Protein AF-A0A2T0X6B6-F1 (afdb_monomer)

Solvent-accessible surface area (backbone atoms only — not comparable to full-atom values): 9478 Å² total; per-residue (Å²): 134,56,71,70,58,54,50,54,52,51,50,52,52,50,54,51,52,54,50,52,50,51,52,54,48,44,73,65,48,61,69,52,57,75,76,41,80,36,64,56,44,57,32,24,31,93,91,44,79,44,78,43,53,26,47,38,40,32,39,39,27,90,95,38,72,63,52,30,39,29,29,35,36,43,78,54,85,81,73,78,48,37,75,32,85,87,72,72,61,68,80,56,52,89,87,49,79,76,48,55,27,66,60,52,42,52,31,43,75,69,65,63,25,48,43,22,37,17,35,80,50,76,44,88,29,24,26,29,35,28,40,41,32,92,87,32,42,32,38,36,38,32,42,76,33,79,55,22,59,42,38,77,71,74,42,76,74,54,92,93,47,74,81,76,78,79,83,86,125

Structure (mmCIF, N/CA/C/O backbone):
data_AF-A0A2T0X6B6-F1
#
_entry.id   AF-A0A2T0X6B6-F1
#
loop_
_atom_site.group_PDB
_atom_site.id
_atom_site.type_symbol
_atom_site.label_atom_id
_atom_site.label_alt_id
_atom_site.label_comp_id
_atom_site.label_asym_id
_atom_site.label_entity_id
_atom_site.label_seq_id
_atom_site.pdbx_PDB_ins_code
_atom_site.Cartn_x
_atom_site.Cartn_y
_atom_site.Cartn_z
_atom_site.occupancy
_atom_site.B_iso_or_equiv
_atom_site.auth_seq_id
_atom_site.auth_comp_id
_atom_site.auth_asym_id
_atom_site.auth_atom_id
_atom_site.pdbx_PDB_model_num
ATOM 1 N N . MET A 1 1 ? 32.704 -17.606 -39.854 1.00 60.34 1 MET A N 1
ATOM 2 C CA . MET A 1 1 ? 32.659 -16.272 -39.211 1.00 60.34 1 MET A CA 1
ATOM 3 C C . MET A 1 1 ? 34.037 -15.940 -38.657 1.00 60.34 1 MET A C 1
ATOM 5 O O . MET A 1 1 ? 34.525 -16.689 -37.814 1.00 60.34 1 MET A O 1
ATOM 9 N N . ASN A 1 2 ? 34.666 -14.874 -39.156 1.00 83.19 2 ASN A N 1
ATOM 10 C CA . ASN A 1 2 ? 36.017 -14.466 -38.751 1.00 83.19 2 ASN A CA 1
ATOM 11 C C . ASN A 1 2 ? 36.005 -13.809 -37.361 1.00 83.19 2 ASN A C 1
ATOM 13 O O . ASN A 1 2 ? 34.961 -13.339 -36.905 1.00 83.19 2 ASN A O 1
ATOM 17 N N . PHE A 1 3 ? 37.160 -13.779 -36.693 1.00 84.06 3 PHE A N 1
ATOM 18 C CA . PHE A 1 3 ? 37.319 -13.285 -35.318 1.00 84.06 3 PHE A CA 1
ATOM 19 C C . PHE A 1 3 ? 36.707 -11.889 -35.096 1.00 84.06 3 PHE A C 1
ATOM 21 O O . PHE A 1 3 ? 35.956 -11.695 -34.145 1.00 84.06 3 PHE A O 1
ATOM 28 N N . ALA A 1 4 ? 36.910 -10.962 -36.038 1.00 85.12 4 ALA A N 1
ATOM 29 C CA . ALA A 1 4 ? 36.328 -9.619 -35.993 1.00 85.12 4 ALA A CA 1
ATOM 30 C C . ALA A 1 4 ? 34.785 -9.612 -35.983 1.00 85.12 4 ALA A C 1
ATOM 32 O O . ALA A 1 4 ? 34.176 -8.841 -35.250 1.00 85.12 4 ALA A O 1
ATOM 33 N N . GLY A 1 5 ? 34.141 -10.511 -36.737 1.00 87.81 5 GLY A N 1
ATOM 34 C CA . GLY A 1 5 ? 32.679 -10.629 -36.745 1.00 87.81 5 GLY A CA 1
ATOM 35 C C . GLY A 1 5 ? 32.131 -11.157 -35.418 1.00 87.81 5 GLY A C 1
ATOM 36 O O . GLY A 1 5 ? 31.116 -10.668 -34.933 1.00 87.81 5 GLY A O 1
ATOM 37 N N . LYS A 1 6 ? 32.839 -12.101 -34.781 1.00 91.62 6 LYS A N 1
ATOM 38 C CA . LYS A 1 6 ? 32.477 -12.590 -33.440 1.00 91.62 6 LYS A CA 1
ATOM 39 C C . LYS A 1 6 ? 32.601 -11.488 -32.384 1.00 91.62 6 LYS A C 1
ATOM 41 O O . LYS A 1 6 ? 31.719 -11.377 -31.541 1.00 91.62 6 LYS A O 1
ATOM 46 N N . LEU A 1 7 ? 33.651 -10.664 -32.456 1.00 93.81 7 LEU A N 1
ATOM 47 C CA . LEU A 1 7 ? 33.833 -9.521 -31.554 1.00 93.81 7 LEU A CA 1
ATOM 48 C C . LEU A 1 7 ? 32.746 -8.456 -31.735 1.00 93.81 7 LEU A C 1
ATOM 50 O O . LEU A 1 7 ? 32.200 -7.984 -30.742 1.00 93.81 7 LEU A O 1
ATOM 54 N N . ALA A 1 8 ? 32.390 -8.119 -32.978 1.00 93.31 8 ALA A N 1
ATOM 55 C CA . ALA A 1 8 ? 31.322 -7.158 -33.254 1.00 93.31 8 ALA A CA 1
ATOM 56 C C . ALA A 1 8 ? 29.967 -7.637 -32.705 1.00 93.31 8 ALA A C 1
ATOM 58 O O . ALA A 1 8 ? 29.264 -6.878 -32.044 1.00 93.31 8 ALA A O 1
ATOM 59 N N . VAL A 1 9 ? 29.628 -8.915 -32.910 1.00 95.38 9 VAL A N 1
ATOM 60 C CA . VAL A 1 9 ? 28.397 -9.508 -32.363 1.00 95.38 9 VAL A CA 1
ATOM 61 C C . VAL A 1 9 ? 28.421 -9.531 -30.833 1.00 95.38 9 VAL A C 1
ATOM 63 O O . VAL A 1 9 ? 27.434 -9.149 -30.210 1.00 95.38 9 VAL A O 1
ATOM 66 N N . ALA A 1 10 ? 29.537 -9.931 -30.218 1.00 95.50 10 ALA A N 1
ATOM 67 C CA . ALA A 1 10 ? 29.668 -9.951 -28.761 1.00 95.50 10 ALA A CA 1
ATOM 68 C C . ALA A 1 10 ? 29.499 -8.553 -28.148 1.00 95.50 10 ALA A C 1
ATOM 70 O O . ALA A 1 10 ? 28.803 -8.405 -27.146 1.00 95.50 10 ALA A O 1
ATOM 71 N N . PHE A 1 11 ? 30.080 -7.528 -28.778 1.00 96.62 11 PHE A N 1
ATOM 72 C CA . PHE A 1 11 ? 29.915 -6.140 -28.357 1.00 96.62 11 PHE A CA 1
ATOM 73 C C . PHE A 1 11 ? 28.452 -5.693 -28.438 1.00 96.62 11 PHE A C 1
ATOM 75 O O . PHE A 1 11 ? 27.928 -5.170 -27.459 1.00 96.62 11 PHE A O 1
ATOM 82 N N . LEU A 1 12 ? 27.769 -5.968 -29.555 1.00 97.06 12 LEU A N 1
ATOM 83 C CA . LEU A 1 12 ? 26.355 -5.620 -29.728 1.00 97.06 12 LEU A CA 1
ATOM 84 C C . LEU A 1 12 ? 25.463 -6.285 -28.670 1.00 97.06 12 LEU A C 1
ATOM 86 O O . LEU A 1 12 ? 24.633 -5.615 -28.054 1.00 97.06 12 LEU A O 1
ATOM 90 N N . VAL A 1 13 ? 25.665 -7.581 -28.410 1.00 97.75 13 VAL A N 1
ATOM 91 C CA . VAL A 1 13 ? 24.916 -8.309 -27.374 1.00 97.75 13 VAL A CA 1
ATOM 92 C C . VAL A 1 13 ? 25.191 -7.720 -25.992 1.00 97.75 13 VAL A C 1
ATOM 94 O O . VAL A 1 13 ? 24.249 -7.470 -25.245 1.00 97.75 13 VAL A O 1
ATOM 97 N N . LEU A 1 14 ? 26.453 -7.436 -25.661 1.00 97.62 14 LEU A N 1
ATOM 98 C CA . LEU A 1 14 ? 26.809 -6.828 -24.380 1.00 97.62 14 LEU A CA 1
ATOM 99 C C . LEU A 1 14 ? 26.139 -5.460 -24.203 1.00 97.62 14 LEU A C 1
ATOM 101 O O . LEU A 1 14 ? 25.549 -5.204 -23.156 1.00 97.62 14 LEU A O 1
ATOM 105 N N . THR A 1 15 ? 26.169 -4.599 -25.225 1.00 96.38 15 THR A N 1
ATOM 106 C CA . THR A 1 15 ? 25.505 -3.289 -25.159 1.00 96.38 15 THR A CA 1
ATOM 107 C C . THR A 1 15 ? 23.992 -3.411 -25.006 1.00 96.38 15 THR A C 1
ATOM 109 O O . THR A 1 15 ? 23.403 -2.661 -24.232 1.00 96.38 15 THR A O 1
ATOM 112 N N . ALA A 1 16 ? 23.365 -4.382 -25.678 1.00 97.62 16 ALA A N 1
ATOM 113 C CA . ALA A 1 16 ? 21.933 -4.626 -25.551 1.00 97.62 16 ALA A CA 1
ATOM 114 C C . ALA A 1 16 ? 21.566 -5.101 -24.138 1.00 97.62 16 ALA A C 1
ATOM 116 O O . ALA A 1 16 ? 20.601 -4.607 -23.561 1.00 97.62 16 ALA A O 1
ATOM 117 N N . LEU A 1 17 ? 22.359 -6.005 -23.552 1.00 97.81 17 LEU A N 1
ATOM 118 C CA . LEU A 1 17 ? 22.146 -6.492 -22.188 1.00 97.81 17 LEU A CA 1
ATOM 119 C C . LEU A 1 17 ? 22.321 -5.381 -21.148 1.00 97.81 17 LEU A C 1
ATOM 121 O O . LEU A 1 17 ? 21.482 -5.243 -20.262 1.00 97.81 17 LEU A O 1
ATOM 125 N N . LEU A 1 18 ? 23.368 -4.562 -21.275 1.00 97.25 18 LEU A N 1
ATOM 126 C CA . LEU A 1 18 ? 23.595 -3.425 -20.380 1.00 97.25 18 LEU A CA 1
ATOM 127 C C . LEU A 1 18 ? 22.486 -2.374 -20.505 1.00 97.25 18 LEU A C 1
ATOM 129 O O . LEU A 1 18 ? 22.010 -1.868 -19.491 1.00 97.25 18 LEU A O 1
ATOM 133 N N . GLY A 1 19 ? 22.037 -2.080 -21.728 1.00 96.75 19 GLY A N 1
ATOM 134 C CA . GLY A 1 19 ? 20.918 -1.169 -21.970 1.00 96.75 19 GLY A CA 1
ATOM 135 C C . GLY A 1 19 ? 19.603 -1.689 -21.386 1.00 96.75 19 GLY A C 1
ATOM 136 O O . GLY A 1 19 ? 18.913 -0.956 -20.680 1.00 96.75 19 GLY A O 1
ATOM 137 N N . ALA A 1 20 ? 19.282 -2.966 -21.612 1.00 94.88 20 ALA A N 1
ATOM 138 C CA . ALA A 1 20 ? 18.090 -3.605 -21.057 1.00 94.88 20 ALA A CA 1
ATOM 139 C C . ALA A 1 20 ? 18.112 -3.618 -19.522 1.00 94.88 20 ALA A C 1
ATOM 141 O O . ALA A 1 20 ? 17.118 -3.267 -18.890 1.00 94.88 20 ALA A O 1
ATOM 142 N N . PHE A 1 21 ? 19.256 -3.958 -18.922 1.00 94.19 21 PHE A N 1
ATOM 143 C CA . PHE A 1 21 ? 19.432 -3.915 -17.473 1.00 94.19 21 PHE A CA 1
ATOM 144 C C . PHE A 1 21 ? 19.264 -2.494 -16.924 1.00 94.19 21 PHE A C 1
ATOM 146 O O . PHE A 1 21 ? 18.554 -2.301 -15.941 1.00 94.19 21 PHE A O 1
ATOM 153 N N . GLY A 1 22 ? 19.858 -1.497 -17.588 1.00 92.75 22 GLY A N 1
ATOM 154 C CA . GLY A 1 22 ? 19.715 -0.091 -17.218 1.00 92.75 22 GLY A CA 1
ATOM 155 C C . GLY A 1 22 ? 18.256 0.371 -17.227 1.00 92.75 22 GLY A C 1
ATOM 156 O O . GLY A 1 22 ? 17.808 0.973 -16.256 1.00 92.75 22 GLY A O 1
ATOM 157 N N . LEU A 1 23 ? 17.499 0.035 -18.276 1.00 91.62 23 LEU A N 1
ATOM 158 C CA . LEU A 1 23 ? 16.073 0.368 -18.390 1.00 91.62 23 LEU A CA 1
ATOM 159 C C . LEU A 1 23 ? 15.211 -0.348 -17.343 1.00 91.62 23 LEU A C 1
ATOM 161 O O . LEU A 1 23 ? 14.327 0.262 -16.745 1.00 91.62 23 LEU A O 1
ATOM 165 N N . TRP A 1 24 ? 15.463 -1.635 -17.101 1.00 89.06 24 TRP A N 1
ATOM 166 C CA . TRP A 1 24 ? 14.748 -2.397 -16.077 1.00 89.06 24 TRP A CA 1
ATOM 167 C C . TRP A 1 24 ? 15.003 -1.833 -14.674 1.00 89.06 24 TRP A C 1
ATOM 169 O O . TRP A 1 24 ? 14.067 -1.636 -13.895 1.00 89.06 24 TRP A O 1
ATOM 179 N N . TRP A 1 25 ? 16.263 -1.523 -14.363 1.00 88.44 25 TRP A N 1
ATOM 180 C CA . TRP A 1 25 ? 16.650 -0.940 -13.084 1.00 88.44 25 TRP A CA 1
ATOM 181 C C . TRP A 1 25 ? 16.002 0.425 -12.864 1.00 88.44 25 TRP A C 1
ATOM 183 O O . TRP A 1 25 ? 15.439 0.673 -11.800 1.00 88.44 25 TRP A O 1
ATOM 193 N N . THR A 1 26 ?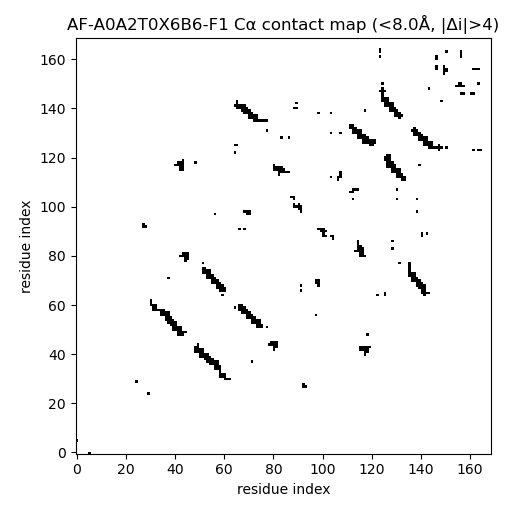 16.033 1.316 -13.859 1.00 86.38 26 THR A N 1
ATOM 194 C CA . THR A 1 26 ? 15.417 2.640 -13.711 1.00 86.38 26 THR A CA 1
ATOM 195 C C . THR A 1 26 ? 13.905 2.540 -13.576 1.00 86.38 26 THR A C 1
ATOM 197 O O . THR A 1 26 ? 13.345 3.166 -12.684 1.00 86.38 26 THR A O 1
ATOM 200 N N . ALA A 1 27 ? 13.235 1.703 -14.367 1.00 83.62 27 ALA A N 1
ATOM 201 C CA . ALA A 1 27 ? 11.791 1.518 -14.251 1.00 83.62 27 ALA A CA 1
ATOM 202 C C . ALA A 1 27 ? 11.359 1.027 -12.851 1.00 83.62 27 ALA A C 1
ATOM 204 O O . ALA A 1 27 ? 10.312 1.441 -12.342 1.00 83.62 27 ALA A O 1
ATOM 205 N N . THR A 1 28 ? 12.167 0.166 -12.219 1.00 82.31 28 THR A N 1
ATOM 206 C CA . THR A 1 28 ? 11.829 -0.491 -10.943 1.00 82.31 28 THR A CA 1
ATOM 207 C C . THR A 1 28 ? 12.343 0.223 -9.696 1.00 82.31 28 THR A C 1
ATOM 209 O O . THR A 1 28 ? 11.729 0.085 -8.638 1.00 82.31 28 THR A O 1
ATOM 212 N N . ARG A 1 29 ? 13.439 0.984 -9.789 1.00 82.50 29 ARG A N 1
ATOM 213 C CA . ARG A 1 29 ? 14.022 1.712 -8.649 1.00 82.50 29 ARG A CA 1
ATOM 214 C C . ARG A 1 29 ? 13.899 3.221 -8.732 1.00 82.50 29 ARG A C 1
ATOM 216 O O . ARG A 1 29 ? 13.805 3.866 -7.694 1.00 82.50 29 ARG A O 1
ATOM 223 N N . LEU A 1 30 ? 13.943 3.809 -9.926 1.00 81.38 30 LEU A N 1
ATOM 224 C CA . LEU A 1 30 ? 14.016 5.261 -10.033 1.00 81.38 30 LEU A CA 1
ATOM 225 C C . LEU A 1 30 ? 12.713 5.893 -9.522 1.00 81.38 30 LEU A C 1
ATOM 227 O O . LEU A 1 30 ? 11.602 5.493 -9.893 1.00 81.38 30 LEU A O 1
ATOM 231 N N . GLY A 1 31 ? 12.877 6.878 -8.643 1.00 79.56 31 GLY A N 1
ATOM 232 C CA . GLY A 1 31 ? 11.789 7.620 -8.017 1.00 79.56 31 GLY A CA 1
ATOM 233 C C . GLY A 1 31 ? 11.216 6.994 -6.746 1.00 79.56 31 GLY A C 1
ATOM 234 O O . GLY A 1 31 ? 10.454 7.686 -6.083 1.00 79.56 31 GLY A O 1
ATOM 235 N N . TYR A 1 32 ? 11.554 5.743 -6.395 1.00 84.19 32 TYR A N 1
ATOM 236 C CA . TYR A 1 32 ? 11.242 5.199 -5.066 1.00 84.19 32 TYR A CA 1
ATOM 237 C C . TYR A 1 32 ? 12.235 5.739 -4.043 1.00 84.19 32 TYR A C 1
ATOM 239 O O . TYR A 1 32 ? 13.444 5.680 -4.270 1.00 84.19 32 TYR A O 1
ATOM 247 N N . GLY A 1 33 ? 11.704 6.271 -2.940 1.00 81.06 33 GLY A N 1
ATOM 248 C CA . GLY A 1 33 ? 12.490 6.538 -1.740 1.00 81.06 33 GLY A CA 1
ATOM 249 C C . GLY A 1 33 ? 12.922 5.241 -1.056 1.00 81.06 33 GLY A C 1
ATOM 250 O O . GLY A 1 33 ? 12.430 4.154 -1.383 1.00 81.06 33 GLY A O 1
ATOM 251 N N . ASP A 1 34 ? 13.842 5.363 -0.102 1.00 86.69 34 ASP A N 1
ATOM 252 C CA . ASP A 1 34 ? 14.150 4.260 0.804 1.00 86.69 34 ASP A CA 1
ATOM 253 C C . ASP A 1 34 ? 12.903 3.896 1.629 1.00 86.69 34 ASP A C 1
ATOM 255 O O . ASP A 1 34 ? 12.067 4.769 1.879 1.00 86.69 34 ASP A O 1
ATOM 259 N N . PRO A 1 35 ? 12.738 2.627 2.047 1.00 92.38 35 PRO A N 1
ATOM 260 C CA . PRO A 1 35 ? 11.615 2.244 2.888 1.00 92.38 35 PRO A CA 1
ATOM 261 C C . PRO A 1 35 ? 11.560 3.081 4.168 1.00 92.38 35 PRO A C 1
ATOM 263 O O . PRO A 1 35 ? 12.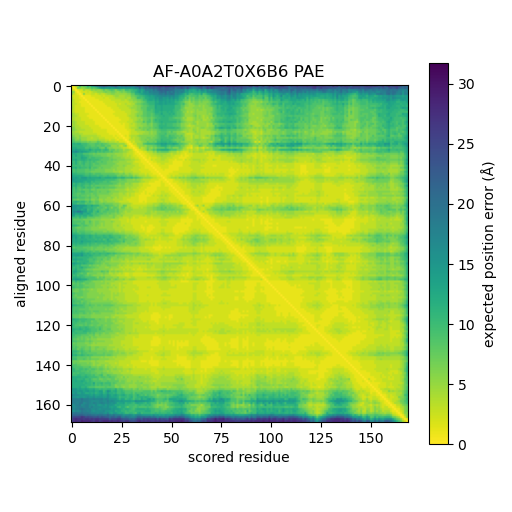531 3.153 4.921 1.00 92.38 35 PRO A O 1
ATOM 266 N N . GLU A 1 36 ? 10.404 3.681 4.424 1.00 94.69 36 GLU A N 1
ATOM 267 C CA . GLU A 1 36 ? 10.160 4.516 5.598 1.00 94.69 36 GLU A CA 1
ATOM 268 C C . GLU A 1 36 ? 9.426 3.712 6.672 1.00 94.69 36 GLU A C 1
ATOM 270 O O . GLU A 1 36 ? 8.695 2.764 6.368 1.00 94.69 36 GLU A O 1
ATOM 275 N N . GLU A 1 37 ? 9.622 4.074 7.938 1.00 96.19 37 GLU A N 1
ATOM 276 C CA . GLU A 1 37 ? 8.917 3.458 9.061 1.00 96.19 37 GLU A CA 1
ATOM 277 C C . GLU A 1 37 ? 7.502 4.032 9.200 1.00 96.19 37 GLU A C 1
ATOM 279 O O . GLU A 1 37 ? 7.276 5.237 9.086 1.00 96.19 37 GLU A O 1
ATOM 284 N N . ILE A 1 38 ? 6.538 3.159 9.486 1.00 95.44 38 ILE A N 1
ATOM 285 C CA . ILE A 1 38 ? 5.157 3.546 9.772 1.00 95.44 38 ILE A CA 1
ATOM 286 C C . ILE A 1 38 ? 4.941 3.531 11.277 1.00 95.44 38 ILE A C 1
ATOM 288 O O . ILE A 1 38 ? 5.164 2.506 11.914 1.00 95.44 38 ILE A O 1
ATOM 292 N N . LEU A 1 39 ? 4.428 4.642 11.809 1.00 96.44 39 LEU A N 1
ATOM 293 C CA . LEU A 1 39 ? 4.063 4.785 13.225 1.00 96.44 39 LEU A CA 1
ATOM 294 C C . LEU A 1 39 ? 2.545 4.763 13.460 1.00 96.44 39 LEU A C 1
ATOM 296 O O . LEU A 1 39 ? 2.077 4.542 14.579 1.00 96.44 39 LEU A O 1
ATOM 300 N N . ALA A 1 40 ? 1.760 5.015 12.412 1.00 96.50 40 ALA A N 1
ATOM 301 C CA . ALA A 1 40 ? 0.309 4.977 12.466 1.00 96.50 40 ALA A CA 1
ATOM 302 C C . ALA A 1 40 ? -0.306 4.760 11.079 1.00 96.50 40 ALA A C 1
ATOM 304 O O . ALA A 1 40 ? 0.289 5.105 10.058 1.00 96.50 40 ALA A O 1
ATOM 305 N N . VAL A 1 41 ? -1.524 4.226 11.061 1.00 97.19 41 VAL A N 1
ATOM 306 C CA . VAL A 1 41 ? -2.325 4.002 9.856 1.00 97.19 41 VAL A CA 1
ATOM 307 C C . VAL A 1 41 ? -3.666 4.706 10.005 1.00 97.19 41 VAL A C 1
ATOM 309 O O . VAL A 1 41 ? -4.360 4.541 11.008 1.00 97.19 41 VAL A O 1
ATOM 312 N N . GLY A 1 42 ? -4.032 5.490 8.992 1.00 96.62 42 GLY A N 1
ATOM 313 C CA . GLY A 1 42 ? -5.354 6.097 8.891 1.00 96.62 42 GLY A CA 1
ATOM 314 C C . GLY A 1 42 ? -6.398 5.067 8.469 1.00 96.62 42 GLY A C 1
ATOM 315 O O . GLY A 1 42 ? -6.183 4.335 7.504 1.00 96.62 42 GLY A O 1
ATOM 316 N N . LEU A 1 43 ? -7.523 5.030 9.178 1.00 97.44 43 LEU A N 1
ATOM 317 C CA . LEU A 1 43 ? -8.716 4.266 8.828 1.00 97.44 43 LEU A CA 1
ATOM 318 C C . LEU A 1 43 ? -9.923 5.198 8.800 1.00 97.44 43 LEU A C 1
ATOM 320 O O . LEU A 1 43 ? -10.056 6.085 9.641 1.00 97.44 43 LEU A O 1
ATOM 324 N N . THR A 1 44 ? -10.832 4.979 7.860 1.00 97.50 44 THR A N 1
ATOM 325 C CA . THR A 1 44 ? -12.090 5.721 7.792 1.00 97.50 44 THR A CA 1
ATOM 326 C C . THR A 1 44 ? -13.178 4.895 8.464 1.00 97.50 44 THR A C 1
ATOM 328 O O . THR A 1 44 ? -13.434 3.769 8.043 1.00 97.50 44 THR A O 1
ATOM 331 N N . THR A 1 45 ? -13.819 5.4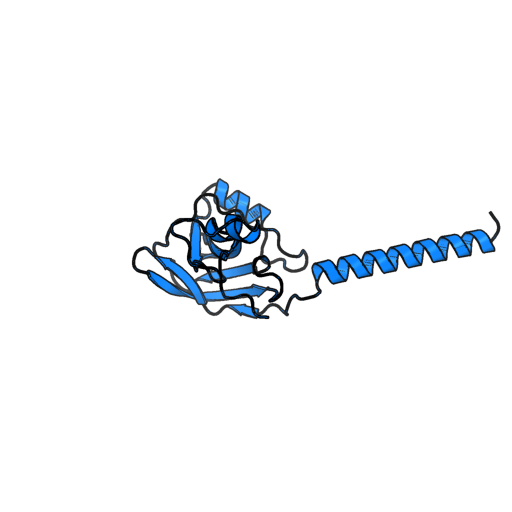22 9.506 1.00 96.31 45 THR A N 1
ATOM 332 C CA . THR A 1 45 ? -14.983 4.813 10.173 1.00 96.31 45 THR A CA 1
ATOM 333 C C . THR A 1 45 ? -16.261 5.585 9.823 1.00 96.31 45 THR A C 1
ATOM 335 O O . THR A 1 45 ? -16.180 6.687 9.273 1.00 96.31 45 THR A O 1
ATOM 338 N N . PRO A 1 46 ? -17.458 5.047 10.126 1.00 94.62 46 PRO A N 1
ATOM 339 C CA . PRO A 1 46 ? -18.712 5.787 9.960 1.00 94.62 46 PRO A CA 1
ATOM 340 C C . PRO A 1 46 ? -18.766 7.112 10.740 1.00 94.62 46 PRO A C 1
ATOM 342 O O . PRO A 1 46 ? -19.510 8.015 10.368 1.00 94.62 46 PRO A O 1
ATOM 345 N N . GLU A 1 47 ? -17.986 7.231 11.814 1.00 93.19 47 GLU A N 1
ATOM 346 C CA . GLU A 1 47 ? -17.891 8.416 12.672 1.00 93.19 47 GLU A CA 1
ATOM 347 C C . GLU A 1 47 ? -16.813 9.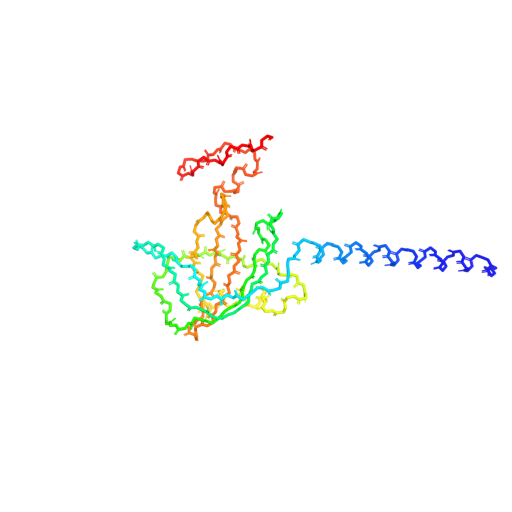410 12.208 1.00 93.19 47 GLU A C 1
ATOM 349 O O . GLU A 1 47 ? -16.789 10.547 12.681 1.00 93.19 47 GLU A O 1
ATOM 354 N N . GLY A 1 48 ? -15.931 9.005 11.290 1.00 93.62 48 GLY A N 1
ATOM 355 C CA . GLY A 1 48 ? -14.882 9.849 10.724 1.00 93.62 48 GLY A CA 1
ATOM 356 C C . GLY A 1 48 ? -13.540 9.137 10.553 1.00 93.62 48 GLY A C 1
ATOM 357 O O . GLY A 1 48 ? -13.401 7.934 10.767 1.00 93.62 48 GLY A O 1
ATOM 358 N N . ALA A 1 49 ? -12.523 9.896 10.143 1.00 94.81 49 ALA A N 1
ATOM 359 C CA . ALA A 1 49 ? -11.165 9.380 10.017 1.00 94.81 49 ALA A CA 1
ATOM 360 C C . ALA A 1 49 ? -10.503 9.232 11.396 1.00 94.81 49 ALA A C 1
ATOM 362 O O . ALA A 1 49 ? -10.545 10.145 12.222 1.00 94.81 49 ALA A O 1
ATOM 363 N N . VAL A 1 50 ? -9.852 8.095 11.625 1.00 96.06 50 VAL A N 1
ATOM 364 C CA . VAL A 1 50 ? -9.107 7.785 12.849 1.00 96.06 50 VAL A CA 1
ATOM 365 C C . VAL A 1 50 ? -7.695 7.329 12.505 1.00 96.06 50 VAL A C 1
ATOM 367 O O . VAL A 1 50 ? -7.474 6.664 11.497 1.00 96.06 50 VAL A O 1
ATOM 370 N N . SER A 1 51 ? -6.731 7.677 13.353 1.00 96.38 51 SER A N 1
ATOM 371 C CA . SER A 1 51 ? -5.340 7.237 13.219 1.00 96.38 51 SER A CA 1
ATOM 372 C C . SER A 1 51 ? -5.049 6.166 14.262 1.00 96.38 51 SER A C 1
ATOM 374 O O . SER A 1 51 ? -5.244 6.397 15.457 1.00 96.38 51 SER A O 1
ATOM 376 N N . ILE A 1 52 ? -4.624 4.986 13.815 1.00 96.31 52 ILE A N 1
ATOM 377 C CA . ILE A 1 52 ? -4.348 3.837 14.676 1.00 96.31 52 ILE A CA 1
ATOM 378 C C . ILE A 1 52 ? -2.837 3.631 14.764 1.00 96.31 52 ILE A C 1
ATOM 380 O O . ILE A 1 52 ? -2.204 3.489 13.717 1.00 96.31 52 ILE A O 1
ATOM 384 N N . PRO A 1 53 ? -2.248 3.576 15.973 1.00 97.75 53 PRO A N 1
ATOM 385 C CA . PRO A 1 53 ? -0.833 3.271 16.126 1.00 97.75 53 PRO A CA 1
ATOM 386 C C . PRO A 1 53 ? -0.483 1.926 15.487 1.00 97.75 53 PRO A C 1
ATOM 388 O O . PRO A 1 53 ? -1.182 0.925 15.679 1.00 97.75 53 PRO A O 1
ATOM 391 N N . ALA A 1 54 ? 0.601 1.913 14.725 1.00 97.88 54 ALA A N 1
ATOM 392 C CA . ALA A 1 54 ? 1.050 0.756 13.971 1.00 97.88 54 ALA A CA 1
ATOM 393 C C . ALA A 1 54 ? 2.576 0.744 13.889 1.00 97.88 54 ALA A C 1
ATOM 395 O O . ALA A 1 54 ? 3.223 1.766 14.098 1.00 97.88 54 ALA A O 1
ATOM 396 N N . SER A 1 55 ? 3.140 -0.411 13.565 1.00 98.19 55 SER A N 1
ATOM 397 C CA . SER A 1 55 ? 4.565 -0.553 13.271 1.00 98.19 55 SER A CA 1
ATOM 398 C C . SER A 1 55 ? 4.727 -1.312 11.970 1.00 98.19 55 SER A C 1
ATOM 400 O O . SER A 1 55 ? 4.073 -2.334 11.755 1.00 98.19 55 SER A O 1
ATOM 402 N N . GLY A 1 56 ? 5.576 -0.811 11.084 1.00 97.44 56 GLY A N 1
ATOM 403 C CA . GLY A 1 56 ? 5.727 -1.386 9.759 1.00 97.44 56 GLY A CA 1
ATOM 404 C C . GLY A 1 56 ? 6.627 -0.557 8.870 1.00 97.44 56 GLY A C 1
ATOM 405 O O . GLY A 1 56 ? 7.342 0.328 9.337 1.00 97.44 56 GLY A O 1
ATOM 406 N N . THR A 1 57 ? 6.565 -0.836 7.576 1.00 97.75 57 THR A N 1
ATOM 407 C CA . THR A 1 57 ? 7.334 -0.099 6.581 1.00 97.75 57 THR A CA 1
ATOM 408 C C . THR A 1 57 ? 6.470 0.261 5.387 1.00 97.75 57 THR A C 1
ATOM 410 O O . THR A 1 57 ? 5.513 -0.445 5.064 1.00 97.75 57 THR A O 1
ATOM 413 N N . THR A 1 58 ? 6.808 1.365 4.734 1.00 96.62 58 THR A N 1
ATOM 414 C CA . THR A 1 58 ? 6.158 1.852 3.525 1.00 96.62 58 THR A CA 1
ATOM 415 C C . THR A 1 58 ? 7.182 2.204 2.460 1.00 96.62 58 THR A C 1
ATOM 417 O O . THR A 1 58 ? 8.309 2.583 2.762 1.00 96.62 58 THR A O 1
ATOM 420 N N . ILE A 1 59 ? 6.758 2.138 1.206 1.00 95.44 59 ILE A N 1
ATOM 421 C CA . ILE A 1 59 ? 7.449 2.734 0.064 1.00 95.44 59 ILE A CA 1
ATOM 422 C C . ILE A 1 59 ? 6.466 3.584 -0.739 1.00 95.44 59 ILE A C 1
ATOM 424 O O . ILE A 1 59 ? 5.251 3.382 -0.675 1.00 95.44 59 ILE A O 1
ATOM 428 N N . GLY A 1 60 ? 6.989 4.517 -1.526 1.00 93.00 60 GLY A N 1
ATOM 429 C CA . GLY A 1 60 ? 6.197 5.341 -2.430 1.00 93.00 60 GLY A CA 1
ATOM 430 C C . GLY A 1 60 ? 7.070 6.209 -3.330 1.00 93.00 60 GLY A C 1
ATOM 431 O O . GLY A 1 60 ? 8.291 6.272 -3.171 1.00 93.00 60 GLY A O 1
ATOM 432 N N . ARG A 1 61 ? 6.424 6.851 -4.303 1.00 89.44 61 ARG A N 1
ATOM 433 C CA . ARG A 1 61 ? 7.004 7.833 -5.224 1.00 89.44 61 ARG A CA 1
ATOM 434 C C . ARG A 1 61 ? 6.074 9.023 -5.328 1.00 89.44 61 ARG A C 1
ATOM 436 O O . ARG A 1 61 ? 4.895 8.855 -5.642 1.00 89.44 61 ARG A O 1
ATOM 443 N N . ASP A 1 62 ? 6.616 10.224 -5.200 1.00 83.19 62 ASP A N 1
ATOM 444 C CA . ASP A 1 62 ? 5.809 11.437 -5.334 1.00 83.19 62 ASP A CA 1
ATOM 445 C C . ASP A 1 62 ? 5.229 11.617 -6.735 1.00 83.19 62 ASP A C 1
ATOM 447 O O . ASP A 1 62 ? 4.098 12.077 -6.882 1.00 83.19 62 ASP A O 1
ATOM 451 N N . THR A 1 63 ? 5.967 11.179 -7.756 1.00 84.88 63 THR A N 1
ATOM 452 C CA . THR A 1 63 ? 5.578 11.270 -9.171 1.00 84.88 63 THR A CA 1
ATOM 453 C C . THR A 1 63 ? 4.495 10.274 -9.575 1.00 84.88 63 THR A C 1
ATOM 455 O O . THR A 1 63 ? 3.970 10.349 -10.683 1.00 84.88 63 THR A O 1
ATOM 458 N N . SER A 1 64 ? 4.158 9.315 -8.710 1.00 88.19 64 SER A N 1
ATOM 459 C CA . SER A 1 64 ? 3.162 8.291 -9.001 1.00 88.19 64 SER A CA 1
ATOM 460 C C . SER A 1 64 ? 2.361 7.979 -7.738 1.00 88.19 64 SER A C 1
ATOM 462 O O . SER A 1 64 ? 2.758 7.097 -6.977 1.00 88.19 64 SER A O 1
ATOM 464 N N . PRO A 1 65 ? 1.217 8.651 -7.510 1.00 87.19 65 PRO A N 1
ATOM 465 C CA . PRO A 1 65 ? 0.408 8.464 -6.301 1.00 87.19 65 PRO A CA 1
ATOM 466 C C . PRO A 1 65 ? 0.078 6.993 -6.004 1.00 87.19 65 PRO A C 1
ATOM 468 O O . PRO A 1 65 ? 0.181 6.536 -4.875 1.00 87.19 65 PRO A O 1
ATOM 471 N N . ARG A 1 66 ? -0.201 6.203 -7.047 1.00 91.56 66 ARG A N 1
ATOM 472 C CA . ARG A 1 66 ? -0.525 4.768 -6.950 1.00 91.56 66 ARG A CA 1
ATOM 473 C C . ARG A 1 66 ? 0.644 3.866 -6.555 1.00 91.56 66 ARG A C 1
ATOM 475 O O . ARG A 1 66 ? 0.473 2.652 -6.474 1.00 91.56 66 ARG A O 1
ATOM 482 N N . SER A 1 67 ? 1.851 4.401 -6.397 1.00 93.00 67 SER A N 1
ATOM 483 C CA . SER A 1 67 ? 3.035 3.611 -6.038 1.00 93.00 67 SER A CA 1
ATOM 484 C C . SER A 1 67 ? 3.141 3.316 -4.542 1.00 93.00 67 SER A C 1
ATOM 486 O O . SER A 1 67 ? 3.975 2.500 -4.158 1.00 93.00 67 SER A O 1
ATOM 488 N N . TYR A 1 68 ? 2.304 3.947 -3.713 1.00 95.44 68 TYR A N 1
ATOM 489 C CA . TYR A 1 68 ? 2.303 3.738 -2.271 1.00 95.44 68 TYR A CA 1
ATOM 490 C C . TYR A 1 68 ? 1.989 2.282 -1.911 1.00 95.44 68 TYR A C 1
ATOM 492 O O . TYR A 1 68 ? 0.946 1.749 -2.304 1.00 95.44 68 TYR A O 1
ATOM 500 N N . ARG A 1 69 ? 2.874 1.646 -1.145 1.00 96.81 69 ARG A N 1
ATOM 501 C CA . ARG A 1 69 ? 2.679 0.303 -0.587 1.00 96.81 69 ARG A CA 1
ATOM 502 C C . ARG A 1 69 ? 3.165 0.279 0.839 1.00 96.81 69 ARG A C 1
ATOM 504 O O . ARG A 1 69 ? 4.253 0.773 1.115 1.00 96.81 69 ARG A O 1
ATOM 511 N N . SER A 1 70 ? 2.408 -0.373 1.703 1.00 97.69 70 SER A N 1
ATOM 512 C CA . SER A 1 70 ? 2.832 -0.619 3.069 1.00 97.69 70 SER A CA 1
ATOM 513 C C . SER A 1 70 ? 2.384 -1.962 3.600 1.00 97.69 70 SER A C 1
ATOM 515 O O . SER A 1 70 ? 1.345 -2.500 3.223 1.00 97.69 70 SER A O 1
ATOM 517 N N . CYS A 1 71 ? 3.174 -2.462 4.537 1.00 98.19 71 CYS A N 1
ATOM 518 C CA . CYS A 1 71 ? 2.844 -3.569 5.413 1.00 98.19 71 CYS A CA 1
ATOM 519 C C . CYS A 1 71 ? 3.046 -3.097 6.855 1.00 98.19 71 CYS A C 1
ATOM 521 O O . CYS A 1 71 ? 3.971 -2.336 7.154 1.00 98.19 71 CYS A O 1
ATOM 523 N N . PHE A 1 72 ? 2.182 -3.522 7.763 1.00 98.56 72 PHE A N 1
ATOM 524 C CA . PHE A 1 72 ? 2.262 -3.111 9.158 1.00 98.56 72 PHE A CA 1
ATOM 525 C C . PHE A 1 72 ? 1.545 -4.096 10.073 1.00 98.56 72 PHE A C 1
ATOM 527 O O . PHE A 1 72 ? 0.807 -4.978 9.640 1.00 98.56 72 PHE A O 1
ATOM 534 N N . THR A 1 73 ? 1.762 -3.920 11.368 1.00 98.38 73 THR A N 1
ATOM 535 C CA . THR A 1 73 ? 0.982 -4.547 12.433 1.00 98.38 73 THR A CA 1
ATOM 536 C C . THR A 1 73 ? 0.389 -3.446 13.299 1.00 98.38 73 THR A C 1
ATOM 538 O O . THR A 1 73 ? 1.096 -2.518 13.693 1.00 98.38 73 THR A O 1
ATOM 541 N N . LEU A 1 74 ? -0.911 -3.517 13.573 1.00 97.81 74 LEU A N 1
ATOM 542 C CA . LEU A 1 74 ? -1.581 -2.571 14.459 1.00 97.81 74 LEU A CA 1
ATOM 543 C C . LEU A 1 74 ? -1.203 -2.847 15.918 1.00 97.81 74 LEU A C 1
ATOM 545 O O . LEU A 1 74 ? -1.190 -3.994 16.360 1.00 97.81 74 LEU A O 1
ATOM 549 N N . ALA A 1 75 ? -0.958 -1.791 16.692 1.00 96.38 75 ALA A N 1
ATOM 550 C CA . ALA A 1 75 ? -0.681 -1.911 18.126 1.00 96.38 75 ALA A CA 1
ATOM 551 C C . ALA A 1 75 ? -1.946 -2.198 18.958 1.00 96.38 75 ALA A C 1
ATOM 553 O O . ALA A 1 75 ? -1.864 -2.519 20.143 1.00 96.38 75 ALA A O 1
ATOM 554 N N . GLN A 1 76 ? -3.121 -2.055 18.348 1.00 94.44 76 GLN A N 1
ATOM 555 C CA . GLN A 1 76 ? -4.424 -2.271 18.963 1.00 94.44 76 GLN A CA 1
ATOM 556 C C . GLN A 1 76 ? -5.418 -2.807 17.921 1.00 94.44 76 GLN A C 1
ATOM 558 O O . GLN A 1 76 ? -5.204 -2.602 16.724 1.00 94.44 76 GLN A O 1
ATOM 563 N N . PRO A 1 77 ? -6.516 -3.465 18.339 1.00 93.69 77 PRO A N 1
ATOM 564 C CA . PRO A 1 77 ? -7.534 -3.939 17.409 1.00 93.69 77 PRO A CA 1
ATOM 565 C C . PRO A 1 77 ? -8.067 -2.815 16.516 1.00 93.69 77 PRO A C 1
ATOM 567 O O . PRO A 1 77 ? -8.317 -1.700 16.985 1.00 93.69 77 PRO A O 1
ATOM 570 N N . ALA A 1 78 ? -8.261 -3.116 15.232 1.00 92.62 78 ALA A N 1
ATOM 571 C CA . ALA A 1 78 ? -8.837 -2.158 14.303 1.00 92.62 78 ALA A CA 1
ATOM 572 C C . ALA A 1 78 ? -10.284 -1.810 14.709 1.00 92.62 78 ALA A C 1
ATOM 574 O O . ALA A 1 78 ? -11.061 -2.713 15.040 1.00 92.62 78 ALA A O 1
ATOM 575 N N . PRO A 1 79 ? -10.681 -0.527 14.663 1.00 92.81 79 PRO A N 1
ATOM 576 C CA . PRO A 1 79 ? -12.080 -0.150 14.783 1.00 92.81 79 PRO A CA 1
ATOM 577 C C . PRO A 1 79 ? -12.876 -0.657 13.576 1.00 92.81 79 PRO A C 1
ATOM 579 O O . PRO A 1 79 ? -12.322 -1.080 12.558 1.00 92.81 79 PRO A O 1
ATOM 582 N N . LYS A 1 80 ? -14.204 -0.566 13.661 1.00 94.38 80 LYS A N 1
ATOM 583 C CA . LYS A 1 80 ? -15.078 -0.859 12.525 1.00 94.38 80 LYS A CA 1
ATOM 584 C C . LYS A 1 80 ? -14.904 0.215 11.444 1.00 94.38 80 LYS A C 1
ATOM 586 O O . LYS A 1 80 ? -15.524 1.272 11.508 1.00 94.38 80 LYS A O 1
ATOM 591 N N . ALA A 1 81 ? -14.054 -0.069 10.466 1.00 96.12 81 ALA A N 1
ATOM 592 C CA . ALA A 1 81 ? -13.817 0.799 9.322 1.00 96.12 81 ALA A CA 1
ATOM 593 C C . ALA A 1 81 ? -14.876 0.601 8.223 1.00 96.12 81 ALA A C 1
ATOM 595 O O . ALA A 1 81 ? -15.588 -0.408 8.182 1.00 96.12 81 ALA A O 1
ATOM 596 N N . VAL A 1 82 ? -14.982 1.587 7.335 1.00 97.62 82 VAL A N 1
ATOM 597 C CA . VAL A 1 82 ? -15.841 1.560 6.151 1.00 97.62 82 VAL A CA 1
ATOM 598 C C . VAL A 1 82 ? -15.335 0.463 5.207 1.00 97.62 82 VAL A C 1
ATOM 600 O O . VAL A 1 82 ? -14.176 0.518 4.793 1.00 97.62 82 VAL A O 1
ATOM 603 N N . PRO A 1 83 ? -16.159 -0.543 4.864 1.00 97.31 83 PRO A N 1
ATOM 604 C CA . PRO A 1 83 ? -15.756 -1.599 3.941 1.00 97.31 83 PRO A CA 1
ATOM 605 C C . PRO A 1 83 ? -15.445 -1.051 2.546 1.00 97.31 83 PRO A C 1
ATOM 607 O O . PRO A 1 83 ? -16.162 -0.187 2.047 1.00 97.31 83 PRO A O 1
ATOM 610 N N . ALA A 1 84 ? -14.427 -1.614 1.899 1.00 96.31 84 ALA A N 1
ATOM 611 C CA . ALA A 1 84 ? -14.059 -1.328 0.514 1.00 96.31 84 ALA A CA 1
ATOM 612 C C . ALA A 1 84 ? -14.174 -2.616 -0.326 1.00 96.31 84 ALA A C 1
ATOM 614 O O . ALA A 1 84 ? -13.166 -3.261 -0.627 1.00 96.31 84 ALA A O 1
ATOM 615 N N . PRO A 1 85 ? -15.400 -3.073 -0.641 1.00 91.44 85 PRO A N 1
ATOM 616 C CA . PRO A 1 85 ? -15.584 -4.293 -1.417 1.00 91.44 85 PRO A CA 1
ATOM 617 C C . PRO A 1 85 ? -15.015 -4.119 -2.828 1.00 91.44 85 PRO A C 1
ATOM 619 O O . PRO A 1 85 ? -15.193 -3.078 -3.451 1.00 91.44 85 PRO A O 1
ATOM 622 N N . GLY A 1 86 ? -14.354 -5.156 -3.341 1.00 89.00 86 GLY A N 1
ATOM 623 C CA . GLY A 1 86 ? -13.760 -5.129 -4.681 1.00 89.00 86 GLY A CA 1
ATOM 624 C C . GLY A 1 86 ? -12.392 -4.449 -4.766 1.00 89.00 86 GLY A C 1
ATOM 625 O O . GLY A 1 86 ? -11.867 -4.350 -5.865 1.00 89.00 86 GLY A O 1
ATOM 626 N N . ALA A 1 87 ? -11.806 -4.028 -3.642 1.00 93.88 87 ALA A N 1
ATOM 627 C CA . ALA A 1 87 ? -10.444 -3.506 -3.592 1.00 93.88 87 ALA A CA 1
ATOM 628 C C . ALA A 1 87 ? -9.432 -4.532 -4.137 1.00 93.88 87 ALA A C 1
ATOM 630 O O . ALA A 1 87 ? -9.424 -5.685 -3.689 1.00 93.88 87 ALA A O 1
ATOM 631 N N . VAL A 1 88 ? -8.569 -4.116 -5.073 1.00 93.75 88 VAL A N 1
ATOM 632 C CA . VAL A 1 88 ? -7.583 -5.004 -5.706 1.00 93.75 88 VAL A CA 1
ATOM 633 C C . VAL A 1 88 ? -6.169 -4.480 -5.453 1.00 93.75 88 VAL A C 1
ATOM 635 O O . VAL A 1 88 ? -5.774 -3.459 -6.021 1.00 93.75 88 VAL A O 1
ATOM 638 N N . PRO A 1 89 ? -5.351 -5.178 -4.643 1.00 95.25 89 PRO A N 1
ATOM 639 C CA . PRO A 1 89 ? -3.989 -4.743 -4.382 1.00 95.25 89 PRO A CA 1
ATOM 640 C C . PRO A 1 89 ? -3.171 -4.726 -5.675 1.00 95.25 89 PRO A C 1
ATOM 642 O O . PRO A 1 89 ? -3.062 -5.712 -6.403 1.00 95.25 89 PRO A O 1
ATOM 645 N N . THR A 1 90 ? -2.560 -3.582 -5.958 1.00 92.06 90 THR A N 1
ATOM 646 C CA . THR A 1 90 ? -1.649 -3.435 -7.099 1.00 92.06 90 THR A CA 1
ATOM 647 C C . THR A 1 90 ? -0.239 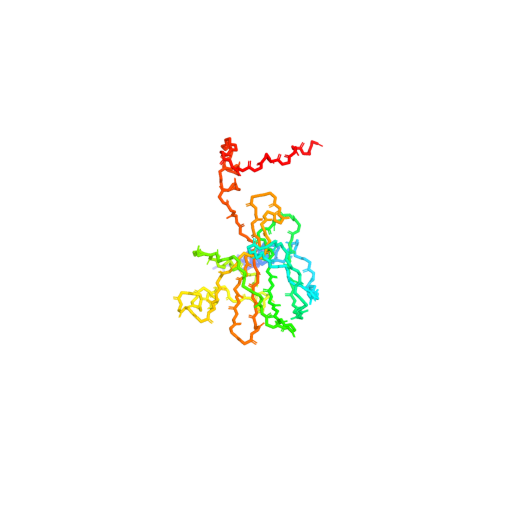-3.941 -6.776 1.00 92.06 90 THR A C 1
ATOM 649 O O . THR A 1 90 ? 0.255 -3.780 -5.661 1.00 92.06 90 THR A O 1
ATOM 652 N N . VAL A 1 91 ? 0.442 -4.518 -7.770 1.00 92.69 91 VAL A N 1
ATOM 653 C CA . VAL A 1 91 ? 1.771 -5.137 -7.610 1.00 92.69 91 VAL A CA 1
ATOM 654 C C . VAL A 1 91 ? 2.806 -4.123 -7.101 1.00 92.69 91 VAL A C 1
ATOM 656 O O . VAL A 1 91 ? 2.839 -2.970 -7.546 1.00 92.69 91 VAL A O 1
ATOM 659 N N . ALA A 1 92 ? 3.623 -4.547 -6.135 1.00 92.94 92 ALA A N 1
ATOM 660 C CA . ALA A 1 92 ? 4.763 -3.794 -5.619 1.00 92.94 92 ALA A CA 1
ATOM 661 C C . ALA A 1 92 ? 6.036 -4.093 -6.438 1.00 92.94 92 ALA A C 1
ATOM 663 O O . ALA A 1 92 ? 6.109 -5.118 -7.121 1.00 92.94 92 ALA A O 1
ATOM 664 N N . PRO A 1 93 ? 7.066 -3.230 -6.397 1.00 91.31 93 PRO A N 1
ATOM 665 C CA . PRO A 1 93 ? 8.371 -3.569 -6.954 1.00 91.31 93 PRO A CA 1
ATOM 666 C C . PRO A 1 93 ? 8.928 -4.849 -6.325 1.00 91.31 93 PRO A C 1
ATOM 668 O O . PRO A 1 93 ? 8.843 -5.032 -5.116 1.00 91.31 93 PRO A O 1
ATOM 671 N N . SER A 1 94 ? 9.579 -5.699 -7.121 1.00 89.12 94 SER A N 1
ATOM 672 C CA . SER A 1 94 ? 10.065 -7.012 -6.665 1.00 89.12 94 SER A CA 1
ATOM 673 C C . SER A 1 94 ? 11.113 -6.961 -5.547 1.00 89.12 94 SER A C 1
ATOM 675 O O . SER A 1 94 ? 11.3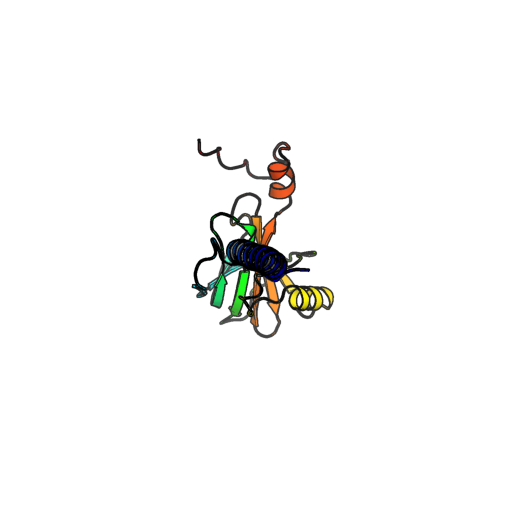88 -7.980 -4.932 1.00 89.12 94 SER A O 1
ATOM 677 N N . TRP A 1 95 ? 11.743 -5.806 -5.318 1.00 89.56 95 TRP A N 1
ATOM 678 C CA . TRP A 1 95 ? 12.704 -5.603 -4.230 1.00 89.56 95 TRP A CA 1
ATOM 679 C C . TRP A 1 95 ? 12.031 -5.266 -2.890 1.00 89.56 95 TRP A C 1
ATOM 681 O O . TRP A 1 95 ? 12.700 -5.272 -1.861 1.00 89.56 95 TRP A O 1
ATOM 691 N N . TYR A 1 96 ? 10.731 -4.960 -2.896 1.00 94.19 96 TYR A N 1
ATOM 692 C CA . TYR A 1 96 ? 9.948 -4.677 -1.701 1.00 94.19 96 TYR A CA 1
ATOM 693 C C . TYR A 1 96 ? 9.129 -5.910 -1.313 1.00 94.19 96 TYR A C 1
ATOM 695 O O . TYR A 1 96 ? 7.952 -6.043 -1.638 1.00 94.19 96 TYR A O 1
ATOM 703 N N . GLU A 1 97 ? 9.785 -6.831 -0.613 1.00 92.94 97 GLU A N 1
ATOM 704 C CA . GLU A 1 97 ? 9.249 -8.158 -0.278 1.00 92.94 97 GLU A CA 1
ATOM 705 C C . GLU A 1 97 ? 8.072 -8.123 0.709 1.00 92.94 97 GLU A C 1
ATOM 707 O O . GLU A 1 97 ? 7.369 -9.115 0.876 1.00 92.94 97 GLU A O 1
ATOM 712 N N . CYS A 1 98 ? 7.833 -6.986 1.368 1.00 94.81 98 CYS A N 1
ATOM 713 C CA . CYS A 1 98 ? 6.820 -6.897 2.412 1.00 94.81 98 CYS A CA 1
ATOM 714 C C . CYS A 1 98 ? 5.375 -6.884 1.889 1.00 94.81 98 CYS A C 1
ATOM 716 O O . CYS A 1 98 ? 4.446 -7.071 2.670 1.00 94.81 98 CYS A O 1
ATOM 718 N N . PHE A 1 99 ? 5.164 -6.635 0.594 1.00 97.69 99 PHE A N 1
ATOM 719 C CA . PHE A 1 99 ? 3.834 -6.495 0.005 1.00 97.69 99 PHE A CA 1
ATOM 720 C C . PHE A 1 99 ? 3.643 -7.474 -1.155 1.00 97.69 99 PHE A C 1
ATOM 722 O O . PHE A 1 99 ? 4.062 -7.213 -2.284 1.00 97.69 99 PHE A O 1
ATOM 729 N N . ASP A 1 100 ? 2.962 -8.584 -0.879 1.00 97.56 100 ASP A N 1
ATOM 730 C CA . ASP A 1 100 ? 2.587 -9.584 -1.879 1.00 97.56 100 ASP A CA 1
ATOM 731 C C . ASP A 1 100 ? 1.138 -9.363 -2.329 1.00 97.56 100 ASP A C 1
ATOM 733 O O . ASP A 1 100 ? 0.182 -9.773 -1.670 1.00 97.56 100 ASP A O 1
ATOM 737 N N . ALA A 1 101 ? 0.973 -8.686 -3.466 1.00 97.56 101 ALA A N 1
ATOM 738 C CA . ALA A 1 101 ? -0.342 -8.354 -4.002 1.00 97.56 101 ALA A CA 1
ATOM 739 C C . ALA A 1 101 ? -1.187 -9.596 -4.341 1.00 97.56 101 ALA A C 1
ATOM 741 O O . ALA A 1 101 ? -2.403 -9.570 -4.159 1.00 97.56 101 ALA A O 1
ATOM 742 N N . GLU A 1 102 ? -0.567 -10.683 -4.809 1.00 97.19 102 GLU A N 1
ATOM 743 C CA . GLU A 1 102 ? -1.291 -11.901 -5.180 1.00 97.19 102 GLU A CA 1
ATOM 744 C C . GLU A 1 102 ? -1.814 -12.612 -3.929 1.00 97.19 102 GLU A C 1
ATOM 746 O O . GLU A 1 102 ? -3.001 -12.945 -3.857 1.00 97.19 102 GLU A O 1
ATOM 751 N N . ALA A 1 103 ? -0.966 -12.759 -2.907 1.00 97.94 103 ALA A N 1
ATOM 752 C CA . ALA A 1 103 ? -1.365 -13.342 -1.631 1.00 97.94 103 ALA A CA 1
ATOM 753 C C . ALA A 1 103 ? -2.451 -12.510 -0.932 1.00 97.94 103 ALA A C 1
ATOM 755 O O . ALA A 1 103 ? -3.461 -13.066 -0.496 1.00 97.94 103 ALA A O 1
ATOM 756 N N . ILE A 1 104 ? -2.295 -11.181 -0.883 1.00 98.31 104 ILE A N 1
ATOM 757 C CA . ILE A 1 104 ? -3.295 -10.279 -0.291 1.00 98.31 104 ILE A CA 1
ATOM 758 C C . ILE A 1 104 ? -4.621 -10.389 -1.053 1.00 98.31 104 ILE A C 1
ATOM 760 O O . ILE A 1 104 ? -5.675 -10.539 -0.437 1.00 98.31 104 ILE A O 1
ATOM 764 N N . GLY A 1 105 ? -4.591 -10.368 -2.389 1.00 97.94 105 GLY A N 1
ATOM 765 C CA . GLY A 1 105 ? -5.792 -10.511 -3.215 1.00 97.94 105 GLY A CA 1
ATOM 766 C C . GLY A 1 105 ? -6.508 -11.845 -2.982 1.00 97.94 105 GLY A C 1
ATOM 767 O O . GLY A 1 105 ? -7.731 -11.880 -2.832 1.00 97.94 105 GLY A O 1
ATOM 768 N N . ALA A 1 106 ? -5.752 -12.940 -2.873 1.00 98.06 106 ALA A N 1
ATOM 769 C CA . ALA A 1 106 ? -6.295 -14.258 -2.558 1.00 98.06 106 ALA A CA 1
ATOM 770 C C . ALA A 1 106 ? -6.891 -14.327 -1.141 1.00 98.06 106 ALA A C 1
ATOM 772 O O . ALA A 1 106 ? -7.927 -14.964 -0.934 1.00 98.06 106 ALA A O 1
ATOM 773 N N . ASP A 1 107 ? -6.264 -13.672 -0.164 1.00 98.31 107 ASP A N 1
ATOM 774 C CA . ASP A 1 107 ? -6.754 -13.599 1.213 1.00 98.31 107 ASP A CA 1
ATOM 775 C C . ASP A 1 107 ? -8.047 -12.785 1.323 1.00 98.31 107 ASP A C 1
ATOM 777 O O . ASP A 1 107 ? -8.970 -13.205 2.026 1.00 98.31 107 ASP A O 1
ATOM 781 N N . LEU A 1 108 ? -8.150 -11.673 0.590 1.00 98.19 108 LEU A N 1
ATOM 782 C CA . LEU A 1 108 ? -9.372 -10.873 0.486 1.00 98.19 108 LEU A CA 1
ATOM 783 C C . LEU A 1 108 ? -10.509 -11.676 -0.155 1.00 98.19 108 LEU A C 1
ATOM 785 O O . LEU A 1 108 ? -11.607 -11.740 0.396 1.00 98.19 108 LEU A O 1
ATOM 789 N N . ALA A 1 109 ? -10.240 -12.354 -1.275 1.00 97.19 109 ALA A N 1
ATOM 790 C CA . ALA A 1 109 ? -11.229 -13.189 -1.957 1.00 97.19 109 ALA A CA 1
ATOM 791 C C . ALA A 1 109 ? -11.716 -14.361 -1.085 1.00 97.19 109 ALA A C 1
ATOM 793 O O . ALA A 1 109 ? -12.882 -14.747 -1.148 1.00 97.19 109 ALA A O 1
ATOM 794 N N . ALA A 1 110 ? -10.833 -14.914 -0.248 1.00 97.44 110 ALA A N 1
ATOM 795 C CA . ALA A 1 110 ? -11.155 -15.991 0.682 1.00 97.44 110 ALA A CA 1
ATOM 796 C C . ALA A 1 110 ? -11.773 -15.512 2.011 1.00 97.44 110 ALA A C 1
ATOM 798 O O . ALA A 1 110 ? -12.088 -16.346 2.860 1.00 97.44 110 ALA A O 1
ATOM 799 N N . GLY A 1 111 ? -11.913 -14.199 2.229 1.00 96.50 111 GLY A N 1
ATOM 800 C CA . GLY A 1 111 ? -12.417 -13.631 3.483 1.00 96.50 111 GLY A CA 1
ATOM 801 C C . GLY A 1 111 ? -11.478 -13.816 4.683 1.00 96.50 111 GLY A C 1
ATOM 802 O O . GLY A 1 111 ? -11.920 -13.724 5.826 1.00 96.50 111 GLY A O 1
ATOM 803 N N . ARG A 1 112 ? -10.188 -14.091 4.443 1.00 97.88 112 ARG A N 1
ATOM 804 C CA . ARG A 1 112 ? -9.149 -14.170 5.489 1.00 97.88 112 ARG A CA 1
ATOM 805 C C . ARG A 1 112 ? -8.696 -12.790 5.962 1.00 97.88 112 ARG A C 1
ATOM 807 O O . ARG A 1 112 ? -8.193 -12.668 7.076 1.00 97.88 112 ARG A O 1
ATOM 814 N N . ALA A 1 113 ? -8.901 -11.775 5.131 1.00 97.75 113 ALA A N 1
ATOM 815 C CA . ALA A 1 113 ? -8.711 -10.370 5.448 1.00 97.75 113 ALA A CA 1
ATOM 816 C C . ALA A 1 113 ? -9.933 -9.563 4.993 1.00 97.75 113 ALA A C 1
ATOM 818 O O . ALA A 1 113 ? -10.663 -9.975 4.089 1.00 97.75 113 ALA A O 1
ATOM 819 N N . ALA A 1 114 ? -10.148 -8.406 5.613 1.00 97.62 114 ALA A N 1
ATOM 820 C CA . ALA A 1 114 ? -11.189 -7.462 5.227 1.00 97.62 114 ALA A CA 1
ATOM 821 C C . ALA A 1 114 ? -10.571 -6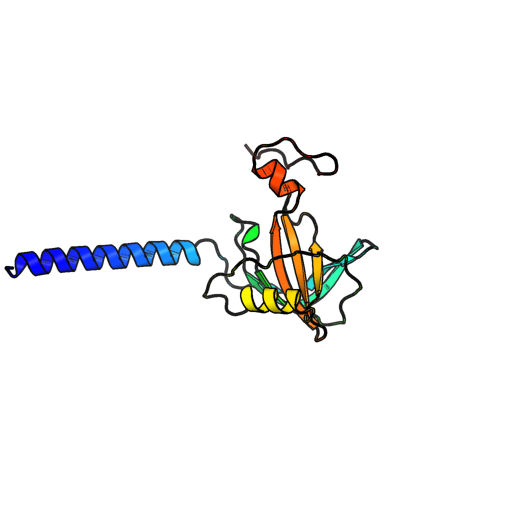.253 4.520 1.00 97.62 114 ALA A C 1
ATOM 823 O O . ALA A 1 114 ? -9.678 -5.608 5.069 1.00 97.62 114 ALA A O 1
ATOM 824 N N . ALA A 1 115 ? -11.068 -5.926 3.327 1.00 98.12 115 ALA A N 1
ATOM 825 C CA . ALA A 1 115 ? -10.731 -4.679 2.651 1.00 98.12 115 ALA A CA 1
ATOM 826 C C . ALA A 1 115 ? -11.561 -3.527 3.227 1.00 98.12 115 ALA A C 1
ATOM 828 O O . ALA A 1 115 ? -12.794 -3.597 3.288 1.00 98.12 115 ALA A O 1
ATOM 829 N N . VAL A 1 116 ? -10.883 -2.461 3.637 1.00 98.12 116 VAL A N 1
ATOM 830 C CA . VAL A 1 116 ? -11.490 -1.262 4.215 1.00 98.12 116 VAL A CA 1
ATOM 831 C C . VAL A 1 116 ? -10.858 -0.001 3.640 1.00 98.12 116 VAL A C 1
ATOM 833 O O . VAL A 1 116 ? -9.727 -0.007 3.152 1.00 98.12 116 VAL A O 1
ATOM 836 N N . LEU A 1 117 ? -11.593 1.100 3.727 1.00 98.00 117 LEU A N 1
ATOM 837 C CA . LEU A 1 117 ? -11.098 2.418 3.376 1.00 98.00 117 LEU A CA 1
ATOM 838 C C . LEU A 1 117 ? -10.166 2.932 4.479 1.00 98.00 117 LEU A C 1
ATOM 840 O O . LEU A 1 117 ? -10.573 3.126 5.627 1.00 98.00 117 LEU A O 1
ATOM 844 N N . GLY A 1 118 ? -8.910 3.175 4.117 1.00 97.38 118 GLY A N 1
ATOM 845 C CA . GLY A 1 118 ? -7.932 3.835 4.969 1.00 97.38 118 GLY A CA 1
ATOM 846 C C . GLY A 1 118 ? -8.165 5.340 4.990 1.00 97.38 118 GLY A C 1
ATOM 847 O O . GLY A 1 118 ? -8.596 5.921 5.986 1.00 97.38 118 GLY A O 1
ATOM 848 N N . THR A 1 119 ? -7.920 5.983 3.853 1.00 96.44 119 THR A N 1
ATOM 849 C CA . THR A 1 119 ? -8.091 7.429 3.673 1.00 96.44 119 THR A CA 1
ATOM 850 C C . THR A 1 119 ? -8.687 7.691 2.303 1.00 96.44 119 THR A C 1
ATOM 852 O O . THR A 1 119 ? -8.104 7.297 1.297 1.00 96.44 119 THR A O 1
ATOM 855 N N . ARG A 1 120 ? -9.845 8.350 2.266 1.00 94.31 120 ARG A N 1
ATOM 856 C CA . ARG A 1 120 ? -10.430 8.833 1.014 1.00 94.31 120 ARG A CA 1
ATOM 857 C C . ARG A 1 120 ? -9.640 10.020 0.488 1.00 94.31 120 ARG A C 1
ATOM 859 O O . ARG A 1 120 ? -9.267 10.882 1.281 1.00 94.31 120 ARG A O 1
ATOM 866 N N . ASP A 1 121 ? -9.415 10.044 -0.821 1.00 92.94 121 ASP A N 1
ATOM 867 C CA . ASP A 1 121 ? -8.755 11.144 -1.526 1.00 92.94 121 ASP A CA 1
ATOM 868 C C . ASP A 1 121 ? -7.438 11.584 -0.855 1.00 92.94 121 ASP A 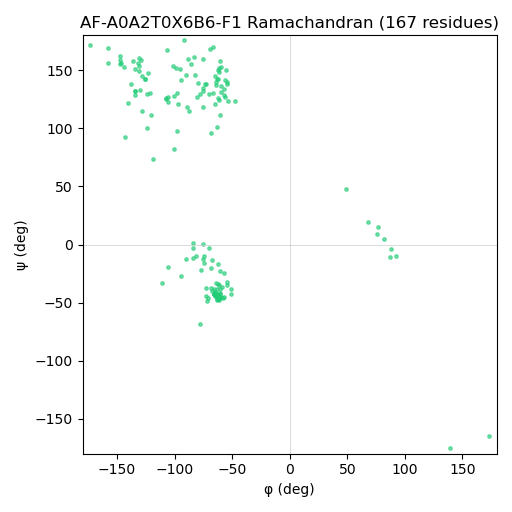C 1
ATOM 870 O O . ASP A 1 121 ? -7.186 12.775 -0.658 1.00 92.94 121 ASP A O 1
ATOM 874 N N . VAL A 1 122 ? -6.564 10.621 -0.509 1.00 93.69 122 VAL A N 1
ATOM 875 C CA . VAL A 1 122 ? -5.204 10.929 -0.010 1.00 93.69 122 VAL A CA 1
ATOM 876 C C . VAL A 1 122 ? -4.457 11.833 -0.994 1.00 93.69 122 VAL A C 1
ATOM 878 O O . VAL A 1 122 ? -3.671 12.697 -0.606 1.00 93.69 122 VAL A O 1
ATOM 881 N N . ARG A 1 123 ? -4.766 11.659 -2.279 1.00 91.62 123 ARG A N 1
ATOM 882 C CA . ARG A 1 123 ? -4.694 12.693 -3.307 1.00 91.62 123 ARG A CA 1
ATOM 883 C C . ARG A 1 123 ? -6.011 12.665 -4.072 1.00 91.62 123 ARG A C 1
ATOM 885 O O . ARG A 1 123 ? -6.706 11.655 -4.040 1.00 91.62 123 ARG A O 1
ATOM 892 N N . TYR A 1 124 ? -6.335 13.748 -4.771 1.00 91.50 124 TYR A N 1
ATOM 893 C CA . TYR A 1 124 ? -7.552 13.815 -5.576 1.00 91.50 124 TYR A CA 1
ATOM 894 C C . TYR A 1 124 ? -7.718 12.569 -6.452 1.00 91.50 124 TYR A C 1
ATOM 896 O O . TYR A 1 124 ? -6.814 12.252 -7.227 1.00 91.50 124 TYR 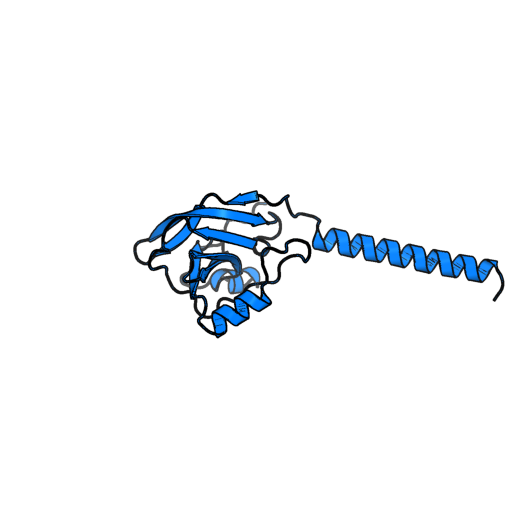A O 1
ATOM 904 N N . GLY A 1 125 ? -8.846 11.870 -6.327 1.00 92.94 125 GLY A N 1
ATOM 905 C CA . GLY A 1 125 ? -9.136 10.702 -7.151 1.00 92.94 125 GLY A CA 1
ATOM 906 C C . GLY A 1 125 ? -8.376 9.432 -6.753 1.00 92.94 125 GLY A C 1
ATOM 907 O O . GLY A 1 125 ? -8.392 8.457 -7.504 1.00 92.94 125 GLY A O 1
ATOM 908 N N . ILE A 1 126 ? -7.676 9.441 -5.615 1.00 95.00 126 ILE A N 1
ATOM 909 C CA . ILE A 1 126 ? -6.851 8.338 -5.119 1.00 95.00 126 ILE A CA 1
ATOM 910 C C . ILE A 1 126 ? -7.246 8.026 -3.676 1.00 95.00 126 ILE A C 1
ATOM 912 O O . ILE A 1 126 ? -7.008 8.826 -2.770 1.00 95.00 126 ILE A O 1
ATOM 916 N N . ASP A 1 127 ? -7.781 6.832 -3.449 1.00 96.56 127 ASP A N 1
ATOM 917 C CA . ASP A 1 127 ? -8.071 6.326 -2.111 1.00 96.56 127 ASP A CA 1
ATOM 918 C C . ASP A 1 127 ? -6.903 5.468 -1.615 1.00 96.56 127 ASP A C 1
ATOM 920 O O . ASP A 1 127 ? -6.323 4.678 -2.362 1.00 96.56 127 ASP A O 1
ATOM 924 N N . ARG A 1 128 ? -6.587 5.582 -0.325 1.00 97.69 128 ARG A N 1
ATOM 925 C CA . ARG A 1 128 ? -5.758 4.610 0.384 1.00 97.69 128 ARG A CA 1
ATOM 926 C C . ARG A 1 128 ? -6.646 3.508 0.925 1.00 97.69 128 ARG A C 1
ATOM 928 O O . ARG A 1 128 ? -7.463 3.755 1.815 1.00 97.69 128 ARG A O 1
ATOM 935 N N . LEU A 1 129 ? -6.460 2.297 0.424 1.00 98.31 129 LEU A N 1
ATOM 936 C CA . LEU A 1 129 ? -7.171 1.100 0.857 1.00 98.31 129 LEU A CA 1
ATOM 937 C C . LEU A 1 129 ? -6.291 0.267 1.778 1.00 98.31 129 LEU A C 1
ATOM 939 O O . LEU A 1 129 ? -5.064 0.345 1.724 1.00 98.31 129 LEU A O 1
ATOM 943 N N . VAL A 1 130 ? -6.931 -0.513 2.646 1.00 98.38 130 VAL A N 1
ATOM 944 C CA . VAL A 1 130 ? -6.257 -1.344 3.639 1.00 98.38 130 VAL A CA 1
ATOM 945 C C . VAL A 1 130 ? -6.879 -2.735 3.661 1.00 98.38 130 VAL A C 1
ATOM 947 O O . VAL A 1 130 ? -8.087 -2.875 3.832 1.00 98.38 130 VAL A O 1
ATOM 950 N N . ALA A 1 131 ? -6.055 -3.772 3.555 1.00 98.50 131 ALA A N 1
ATOM 951 C CA . ALA A 1 131 ? -6.417 -5.132 3.927 1.00 98.50 131 ALA A CA 1
ATOM 952 C C . ALA A 1 131 ? -6.072 -5.339 5.405 1.00 98.50 131 ALA A C 1
ATOM 954 O O . ALA A 1 131 ? -4.906 -5.234 5.780 1.00 98.50 131 ALA A O 1
ATOM 955 N N . LEU A 1 132 ? -7.072 -5.619 6.241 1.00 98.06 132 LEU A N 1
ATOM 956 C CA . LEU A 1 132 ? -6.914 -5.875 7.674 1.00 98.06 132 LEU A CA 1
ATOM 957 C C . LEU A 1 132 ? -7.120 -7.357 7.983 1.00 98.06 132 LEU A C 1
ATOM 959 O O . LEU A 1 132 ? -8.166 -7.927 7.664 1.00 98.06 132 LEU A O 1
ATOM 963 N N . TYR A 1 133 ? -6.138 -7.964 8.643 1.00 97.94 133 TYR A N 1
ATOM 964 C CA . TYR A 1 133 ? -6.191 -9.349 9.094 1.00 97.94 133 TYR A CA 1
ATOM 965 C C . TYR A 1 133 ? -6.656 -9.425 10.557 1.00 97.94 133 TYR A C 1
ATOM 967 O O . TYR A 1 133 ? -6.376 -8.516 11.346 1.00 97.94 133 TYR A O 1
ATOM 975 N N . PRO A 1 134 ? -7.324 -10.520 10.970 1.00 96.19 134 PRO A N 1
ATOM 976 C CA . PRO A 1 134 ? -7.775 -10.704 12.353 1.00 96.19 134 PRO A CA 1
ATOM 977 C C . PRO A 1 134 ? -6.650 -10.712 13.398 1.00 96.19 134 PRO A C 1
ATOM 979 O O . PRO A 1 134 ? -6.902 -10.454 14.571 1.00 96.19 134 PRO A O 1
ATOM 982 N N . ASP A 1 135 ? -5.421 -11.020 12.980 1.00 95.62 135 ASP A N 1
ATOM 983 C CA . ASP A 1 135 ? -4.222 -11.047 13.825 1.00 95.62 135 ASP A CA 1
ATOM 984 C C . ASP A 1 135 ? -3.563 -9.663 13.996 1.00 95.62 135 ASP A C 1
ATOM 986 O O . ASP A 1 135 ? -2.543 -9.547 14.672 1.00 95.62 135 ASP A O 1
ATOM 990 N N . GLY A 1 136 ? -4.143 -8.613 13.405 1.00 96.12 136 GLY A N 1
ATOM 991 C CA . GLY A 1 136 ? -3.631 -7.246 13.463 1.00 96.12 136 GLY A CA 1
ATOM 992 C C . GLY A 1 136 ? -2.623 -6.903 12.367 1.00 96.12 136 GLY A C 1
ATOM 993 O O . GLY A 1 136 ? -2.235 -5.735 12.274 1.00 96.12 136 GLY A O 1
ATOM 994 N N . ARG A 1 137 ? -2.222 -7.857 11.512 1.00 98.00 137 ARG A N 1
ATOM 995 C CA . ARG A 1 137 ? -1.465 -7.537 10.294 1.00 98.00 137 ARG A CA 1
ATOM 996 C C . ARG A 1 137 ? -2.330 -6.715 9.348 1.00 98.00 137 ARG A C 1
ATOM 998 O O . ARG A 1 137 ? -3.538 -6.929 9.228 1.00 98.00 137 ARG A O 1
ATOM 1005 N N . GLY A 1 138 ? -1.702 -5.790 8.643 1.00 98.06 138 GLY A N 1
ATOM 1006 C CA . GLY A 1 138 ? -2.365 -5.009 7.623 1.00 98.06 138 GLY A CA 1
ATOM 1007 C C . GLY A 1 138 ? -1.442 -4.643 6.479 1.00 98.06 138 GLY A C 1
ATOM 1008 O O . GLY A 1 138 ? -0.221 -4.584 6.627 1.00 98.06 138 GLY A O 1
ATOM 1009 N N . PHE A 1 139 ? -2.055 -4.407 5.329 1.00 98.50 139 PHE A N 1
ATOM 1010 C CA . PHE A 1 139 ? -1.371 -3.972 4.122 1.00 98.50 139 PHE A CA 1
ATOM 1011 C C . PHE A 1 139 ? -2.161 -2.831 3.513 1.00 98.50 139 PHE A C 1
ATOM 1013 O O . PHE A 1 139 ? -3.378 -2.957 3.385 1.00 98.50 139 PHE A O 1
ATOM 1020 N N . ALA A 1 140 ? -1.504 -1.736 3.140 1.00 98.19 140 ALA A N 1
ATOM 1021 C CA . ALA A 1 140 ? -2.181 -0.622 2.490 1.00 98.19 140 ALA A CA 1
ATOM 1022 C C . ALA A 1 140 ? -1.566 -0.284 1.136 1.00 98.19 140 ALA A C 1
ATOM 1024 O O . ALA A 1 140 ? -0.368 -0.456 0.898 1.00 98.19 140 ALA A O 1
ATOM 1025 N N . TRP A 1 141 ? -2.421 0.180 0.235 1.00 98.19 141 TRP A N 1
ATOM 1026 C CA . TRP A 1 141 ? -2.045 0.622 -1.098 1.00 98.19 141 TRP A CA 1
ATOM 1027 C C . TRP A 1 141 ? -2.945 1.765 -1.543 1.00 98.19 141 TRP A C 1
ATOM 1029 O O . TRP A 1 141 ? -4.073 1.900 -1.069 1.00 98.19 141 TRP A O 1
ATOM 1039 N N . ASP A 1 142 ? -2.433 2.569 -2.467 1.00 97.06 142 ASP A N 1
ATOM 1040 C CA . ASP A 1 142 ? -3.196 3.656 -3.070 1.00 97.06 142 ASP A CA 1
ATOM 1041 C C . ASP A 1 142 ? -3.773 3.200 -4.422 1.00 97.06 142 ASP A C 1
ATOM 1043 O O . ASP A 1 142 ? -3.059 2.660 -5.278 1.00 97.06 142 ASP A O 1
ATOM 1047 N N . GLU A 1 143 ? -5.071 3.420 -4.616 1.00 95.00 143 GLU A N 1
ATOM 1048 C CA . GLU A 1 143 ? -5.850 2.996 -5.780 1.00 95.00 143 GLU A CA 1
ATOM 1049 C C . GLU A 1 143 ? -6.679 4.164 -6.331 1.00 95.00 143 GLU A C 1
ATOM 1051 O O . GLU A 1 143 ? -7.062 5.068 -5.593 1.00 95.00 143 GLU A O 1
ATOM 1056 N N . ILE A 1 144 ? -6.928 4.175 -7.645 1.00 93.94 144 ILE A N 1
ATOM 1057 C CA . ILE A 1 144 ? -7.793 5.189 -8.262 1.00 93.94 144 ILE A CA 1
ATOM 1058 C C . ILE A 1 144 ? -9.232 4.922 -7.827 1.00 93.94 144 ILE A C 1
ATOM 1060 O O . ILE A 1 144 ? -9.708 3.797 -7.954 1.00 93.94 144 ILE A O 1
ATOM 1064 N N . ASN A 1 145 ? -9.912 5.953 -7.330 1.00 93.50 145 ASN A N 1
ATOM 1065 C CA . ASN A 1 145 ? -11.328 5.884 -6.987 1.00 93.50 145 ASN A CA 1
ATOM 1066 C C . ASN A 1 145 ? -12.215 6.317 -8.173 1.00 93.50 145 ASN A C 1
ATOM 1068 O O . ASN A 1 145 ? -11.728 6.771 -9.210 1.00 93.50 145 ASN A O 1
ATOM 1072 N N . GLU A 1 146 ? -13.533 6.211 -8.005 1.00 92.06 146 GLU A N 1
ATOM 1073 C CA . GLU A 1 146 ? -14.537 6.545 -9.029 1.00 92.06 146 GLU A CA 1
ATOM 1074 C C . GLU A 1 146 ? -14.405 7.973 -9.593 1.00 92.06 146 GLU A C 1
ATOM 1076 O O . GLU A 1 146 ? -14.619 8.204 -10.784 1.00 92.06 146 GLU A O 1
ATOM 1081 N N . CYS A 1 147 ? -14.001 8.935 -8.759 1.00 91.75 147 CYS A N 1
ATOM 1082 C CA . CYS A 1 147 ? -13.793 10.317 -9.175 1.00 91.75 147 CYS A CA 1
ATOM 1083 C C . CYS A 1 147 ? -12.530 10.456 -10.027 1.00 91.75 147 CYS A C 1
ATOM 1085 O O . CYS A 1 147 ? -12.552 11.113 -11.071 1.00 91.75 147 CYS A O 1
ATOM 1087 N N . GLY A 1 148 ? -11.442 9.812 -9.599 1.00 91.12 148 GLY A N 1
ATOM 1088 C CA . GLY A 1 148 ? -10.182 9.797 -10.331 1.00 91.12 148 GLY A CA 1
ATOM 1089 C C . GLY A 1 148 ? -10.311 9.116 -11.689 1.00 91.12 148 GLY A C 1
ATOM 1090 O O . GLY A 1 148 ? -9.817 9.650 -12.674 1.00 91.12 148 GLY A O 1
ATOM 1091 N N . GLU A 1 149 ? -11.023 7.990 -11.773 1.00 90.75 149 GLU A N 1
ATOM 1092 C CA . GLU A 1 149 ? -11.213 7.256 -13.031 1.00 90.75 149 GLU A CA 1
ATOM 1093 C C . GLU A 1 149 ? -11.849 8.144 -14.108 1.00 90.75 149 GLU A C 1
ATOM 1095 O O . GLU A 1 149 ? -11.371 8.200 -15.238 1.00 90.75 149 GLU A O 1
ATOM 1100 N N . VAL A 1 150 ? -12.886 8.908 -13.755 1.00 90.00 150 VAL A N 1
ATOM 1101 C CA . VAL A 1 150 ? -13.553 9.787 -14.721 1.00 90.00 150 VAL A CA 1
ATOM 1102 C C . VAL A 1 150 ? -12.681 10.985 -15.090 1.00 90.00 150 VAL A C 1
ATOM 1104 O O . VAL A 1 150 ? -12.524 11.285 -16.274 1.00 90.00 150 VAL A O 1
ATOM 1107 N N . VAL A 1 151 ? -12.113 11.680 -14.103 1.00 89.62 151 VAL A N 1
ATOM 1108 C CA . VAL A 1 151 ? -11.389 12.933 -14.364 1.00 89.62 151 VAL A CA 1
ATOM 1109 C C . VAL A 1 151 ? -10.040 12.689 -15.037 1.00 89.62 151 VAL A C 1
ATOM 1111 O O . VAL A 1 151 ? -9.671 13.442 -15.936 1.00 89.62 151 VAL A O 1
ATOM 1114 N N . PHE A 1 152 ? -9.320 11.622 -14.682 1.00 88.56 152 PHE A N 1
ATOM 1115 C CA . PHE A 1 152 ? -8.043 11.288 -15.324 1.00 88.56 152 PHE A CA 1
ATOM 1116 C C . PHE A 1 152 ? -8.204 10.837 -16.782 1.00 88.56 152 PHE A C 1
ATOM 1118 O O . PHE A 1 152 ? -7.263 10.981 -17.561 1.00 88.56 152 PHE A O 1
ATOM 1125 N N . ASP A 1 153 ? -9.400 10.395 -17.183 1.00 88.44 153 ASP A N 1
ATOM 1126 C CA . ASP A 1 153 ? -9.761 10.167 -18.590 1.00 88.44 153 ASP A CA 1
ATOM 1127 C C . ASP A 1 153 ? -10.040 11.472 -19.370 1.00 88.44 153 ASP A C 1
ATOM 1129 O O . ASP A 1 153 ? -10.401 11.432 -20.549 1.00 88.44 153 ASP A O 1
ATOM 1133 N N . GLY A 1 154 ? -9.930 12.642 -18.730 1.00 85.69 154 GLY A N 1
ATOM 1134 C CA . GLY A 1 154 ? -10.231 13.946 -19.332 1.00 85.69 154 GLY A CA 1
ATOM 1135 C C . GLY A 1 154 ? -11.728 14.243 -19.454 1.00 85.69 154 GLY A C 1
ATOM 1136 O O . GLY A 1 154 ? -12.127 15.145 -20.195 1.00 85.69 154 GLY A O 1
ATOM 1137 N N . ARG A 1 155 ? -12.578 13.481 -18.755 1.00 88.06 155 ARG A N 1
ATOM 1138 C CA . ARG A 1 155 ? -14.024 13.723 -18.694 1.00 88.06 155 ARG A CA 1
ATOM 1139 C C . ARG A 1 155 ? -14.347 14.730 -17.580 1.00 88.06 155 ARG A C 1
ATOM 1141 O O . ARG A 1 155 ? -13.577 14.863 -16.629 1.00 88.06 155 ARG A O 1
ATOM 1148 N N . PRO A 1 156 ? -15.476 15.458 -17.674 1.00 86.88 156 PRO A N 1
ATOM 1149 C CA . PRO A 1 156 ? -15.873 16.396 -16.629 1.00 86.88 156 PRO A CA 1
ATOM 1150 C C . PRO A 1 156 ? -16.097 15.682 -15.292 1.00 86.88 156 PRO A C 1
ATOM 1152 O O . PRO A 1 156 ? -16.535 14.532 -15.258 1.00 86.88 156 PRO A O 1
ATOM 1155 N N . THR A 1 157 ? -15.824 16.395 -14.198 1.00 88.38 157 THR A N 1
ATOM 1156 C CA . THR A 1 157 ? -16.024 15.911 -12.829 1.00 88.38 157 THR A CA 1
ATOM 1157 C C . THR A 1 157 ? -17.461 15.409 -12.625 1.00 88.38 157 THR A C 1
ATOM 1159 O O . THR A 1 157 ? -18.398 16.181 -12.850 1.00 88.38 157 THR A O 1
ATOM 1162 N N . PRO A 1 158 ? -17.656 14.143 -12.205 1.00 85.12 158 PRO A N 1
ATOM 1163 C CA . PRO A 1 158 ? -18.978 13.600 -11.897 1.00 85.12 158 PRO A CA 1
ATOM 1164 C C . PRO A 1 158 ? -19.691 14.347 -10.769 1.00 85.12 158 PRO A C 1
ATOM 1166 O O . PRO A 1 158 ? -19.059 14.940 -9.892 1.00 85.12 158 PRO A O 1
ATOM 1169 N N . GLU A 1 159 ? -21.020 14.240 -10.733 1.00 84.94 159 GLU A N 1
ATOM 1170 C CA . GLU A 1 159 ? -21.797 14.669 -9.569 1.00 84.94 159 GLU A CA 1
ATOM 1171 C C . GLU A 1 159 ? -21.367 13.883 -8.320 1.00 84.94 159 GLU A C 1
ATOM 1173 O O . GLU A 1 159 ? -21.259 12.660 -8.349 1.00 84.94 159 GLU A O 1
ATOM 1178 N N . GLY A 1 160 ? -21.116 14.592 -7.216 1.00 84.06 160 GLY A N 1
ATOM 1179 C CA . GLY A 1 160 ? -20.664 13.996 -5.951 1.00 84.06 160 GLY A CA 1
ATOM 1180 C C . GLY A 1 160 ? -19.144 13.931 -5.772 1.00 84.06 160 GLY A C 1
ATOM 1181 O O . GLY A 1 160 ? -18.688 13.697 -4.654 1.00 84.06 160 GLY A O 1
ATOM 1182 N N . CYS A 1 161 ? -18.363 14.212 -6.816 1.00 88.44 161 CYS A N 1
ATOM 1183 C CA . CYS A 1 161 ? -16.911 14.328 -6.724 1.00 88.44 161 CYS A CA 1
ATOM 1184 C C . CYS A 1 161 ? -16.481 15.763 -6.406 1.00 88.44 161 CYS A C 1
ATOM 1186 O O . CYS A 1 161 ? -17.086 16.734 -6.868 1.00 88.44 161 CYS A O 1
ATOM 1188 N N . ALA A 1 162 ? -15.401 15.908 -5.637 1.00 85.75 162 ALA A N 1
ATOM 1189 C CA . ALA A 1 162 ? -14.764 17.208 -5.459 1.00 85.75 162 ALA A CA 1
ATOM 1190 C C . ALA A 1 162 ? -14.248 17.740 -6.816 1.00 85.75 162 ALA A C 1
ATOM 1192 O O . ALA A 1 162 ? -13.920 16.942 -7.703 1.00 85.75 162 ALA A O 1
ATOM 1193 N N . PRO A 1 163 ? -14.156 19.067 -7.008 1.00 84.44 163 PRO A N 1
ATOM 1194 C CA . PRO A 1 163 ? -13.440 19.606 -8.156 1.00 84.44 163 PRO A CA 1
ATOM 1195 C C . PRO A 1 163 ? -11.955 19.209 -8.069 1.00 84.44 163 PRO A C 1
ATOM 1197 O O . PRO A 1 163 ? -11.405 19.194 -6.961 1.00 84.44 163 PRO A O 1
ATOM 1200 N N . PRO A 1 164 ? -11.298 18.887 -9.199 1.00 83.69 164 PRO A N 1
ATOM 1201 C CA . PRO A 1 164 ? -9.863 18.645 -9.201 1.00 83.69 164 PRO A CA 1
ATOM 1202 C C . PRO A 1 164 ? -9.116 19.897 -8.720 1.00 83.69 164 PRO A C 1
ATOM 1204 O O . PRO A 1 164 ? -9.626 21.016 -8.872 1.00 83.69 164 PRO A O 1
ATOM 1207 N N . PRO A 1 165 ? -7.917 19.735 -8.134 1.00 82.19 165 PRO A N 1
ATOM 1208 C CA . PRO A 1 165 ? -7.069 20.875 -7.819 1.00 82.19 165 PRO A CA 1
ATOM 1209 C C . PRO A 1 165 ? -6.816 21.710 -9.089 1.00 82.19 165 PRO A C 1
ATOM 1211 O O . PRO A 1 165 ? -6.826 21.154 -10.191 1.00 82.19 165 PRO A O 1
ATOM 1214 N N . PRO A 1 166 ? -6.617 23.036 -8.961 1.00 78.69 166 PRO A N 1
ATOM 1215 C CA . PRO A 1 166 ? -6.243 23.869 -10.100 1.00 78.69 166 PRO A CA 1
ATOM 1216 C C . PRO A 1 166 ? -4.988 23.294 -10.755 1.00 78.69 166 PRO A C 1
ATOM 1218 O O . PRO A 1 166 ? -4.090 22.879 -10.028 1.00 78.69 166 PRO A O 1
ATOM 1221 N N . GLU A 1 167 ? -4.911 23.294 -12.087 1.00 68.62 167 GLU A N 1
ATOM 1222 C CA . GLU A 1 167 ? -3.661 22.953 -12.768 1.00 68.62 167 GLU A CA 1
ATOM 1223 C C . GLU A 1 167 ? -2.591 23.960 -12.334 1.00 68.62 167 GLU A C 1
ATOM 1225 O O . GLU A 1 167 ? -2.689 25.159 -12.611 1.00 68.62 167 GLU A O 1
ATOM 1230 N N . ASP A 1 168 ? -1.604 23.488 -11.581 1.00 60.84 168 ASP A N 1
ATOM 1231 C CA . ASP A 1 168 ? -0.397 24.229 -11.271 1.00 60.84 168 ASP A CA 1
ATOM 1232 C C . ASP A 1 168 ? 0.354 24.490 -12.589 1.00 60.84 168 ASP A C 1
ATOM 1234 O O . ASP A 1 168 ? 0.957 23.590 -13.173 1.00 60.84 168 ASP A O 1
ATOM 1238 N N . GLY A 1 169 ? 0.216 25.722 -13.096 1.00 40.50 169 GLY A N 1
ATOM 1239 C CA . GLY A 1 169 ? 0.872 26.223 -14.309 1.00 40.50 169 GLY A CA 1
ATOM 1240 C C . GLY A 1 169 ? 2.346 26.560 -14.130 1.00 40.50 169 GLY A C 1
ATOM 1241 O O . GLY A 1 169 ? 2.751 26.918 -13.000 1.00 40.50 169 GLY A O 1
#

Sequence (169 aa):
MNFAGKLAVAFLVLTALLGAFGLWWTATRLGYGDPEEILAVGLTTPEGAVSIPASGTTIGRDTSPRSYRSCFTLAQPAPKAVPAPGAVPTVAPSWYECFDAEAIGADLAAGRAAAVLGTRDVRYGIDRLVALYPDGRGFAWDEINECGEVVFDGRPTPEGCAPPPPEDG

Secondary structure (DSSP, 8-state):
--HHHHHHHHHHHHHHHHHHHHHHHHHHHTTPPPPEEEEEEEEEETTEEEEEEEEEEEEEETTEEEEEEEEEEESSPPP-PPB-TT--PPPPPTT-TT--HHHHHHHHHTTSSEEEEEEEEEETTEEEEEEE-TTSEEEEEEEE-HHHHHHHTTPPPPTTSPPPPP---

InterPro domains:
  IPR045616 Protein of unknown function DUF6446 [PF20044] (57-161)

Nearest PDB structures (foldseek):
  4tz4-assembly1_A  TM=2.868E-01  e=1.883E+00  Homo sapiens
  4j1f-assembly1_A  TM=3.026E-01  e=5.033E+00  Homo sapiens

Foldseek 3Di:
DDPVVVVVVVVVVVVVVVVVVVVVCCVQPPQKDDKDWDQWFWFAAPVGIDIFGWTWTWIDGPVDQQQIKIKIFTPDDDDHGAFDPPDQDDDHRPVPVRDDRVVLRVCCVVVQWTKHWRAPPPPFQKTWIKTAGPRRIMMIGIDGHPQRVQVVVVHDGDPPGDHHDPPPD

Radius of gyration: 20.86 Å; Cα contacts (8 Å, |Δi|>4): 294; chains: 1; bounding box: 59×42×58 Å

Mean predicted aligned error: 5.61 Å

Organism: NCBI:txid595589

pLDDT: mean 92.48, std 7.48, range [40.5, 98.56]